Protein AF-A0A9J6D715-F1 (afdb_monomer_lite)

Organism: Rhipicephalus microplus (NCBI:txid6941)

Sequence (103 aa):
MKAGYRKHLVERLLQNLCVGRELKIDLLGAISTLSRSWADVKKETIQNCFHVPVDDTPNSDSTEDTAGVSAEVWNELAEFPGAIDGSTFDEFASADDDVPIMG

Structure (mmCIF, N/CA/C/O backbone):
data_AF-A0A9J6D715-F1
#
_entry.id   AF-A0A9J6D715-F1
#
loop_
_atom_site.group_PDB
_atom_site.id
_atom_site.type_symbol
_atom_site.label_atom_id
_atom_site.label_alt_id
_atom_site.label_comp_id
_atom_site.label_asym_id
_atom_site.label_entity_id
_atom_site.label_seq_id
_atom_site.pdbx_PDB_ins_code
_atom_site.Cartn_x
_atom_site.Cartn_y
_atom_site.Cartn_z
_atom_site.occupancy
_atom_site.B_iso_or_equiv
_atom_site.auth_seq_id
_atom_site.auth_comp_id
_atom_site.auth_asym_id
_atom_site.auth_atom_id
_atom_site.pdbx_PDB_model_num
ATOM 1 N N . MET A 1 1 ? 9.143 5.099 0.136 1.00 64.62 1 MET A N 1
ATOM 2 C CA . MET A 1 1 ? 7.955 4.422 0.710 1.00 64.62 1 MET A CA 1
ATOM 3 C C . MET A 1 1 ? 7.552 4.936 2.104 1.00 64.62 1 MET A C 1
ATOM 5 O O . MET A 1 1 ? 6.522 5.587 2.205 1.00 64.62 1 MET A O 1
ATOM 9 N N . LYS A 1 2 ? 8.351 4.754 3.176 1.00 77.19 2 LYS A N 1
ATOM 10 C CA . LYS A 1 2 ? 7.977 5.149 4.563 1.00 77.19 2 LYS A CA 1
ATOM 11 C C . LYS A 1 2 ? 7.605 6.632 4.739 1.00 77.19 2 LYS A C 1
ATOM 13 O O . LYS A 1 2 ? 6.648 6.945 5.441 1.00 77.19 2 LYS A O 1
ATOM 18 N N . ALA A 1 3 ? 8.347 7.539 4.102 1.00 81.94 3 ALA A N 1
ATOM 19 C CA . ALA A 1 3 ? 8.065 8.976 4.150 1.00 81.94 3 ALA A CA 1
ATOM 20 C C . ALA A 1 3 ? 6.767 9.349 3.406 1.00 81.94 3 ALA A C 1
ATOM 22 O O . ALA A 1 3 ? 5.953 10.093 3.946 1.00 81.94 3 ALA A O 1
ATOM 23 N N . GLY A 1 4 ? 6.535 8.774 2.219 1.00 82.88 4 GLY A N 1
ATOM 24 C CA . GLY A 1 4 ? 5.309 8.985 1.437 1.00 82.88 4 GLY A CA 1
ATOM 25 C C . GLY A 1 4 ? 4.064 8.460 2.152 1.00 82.88 4 GLY A C 1
ATOM 26 O O . GLY A 1 4 ? 3.063 9.161 2.249 1.00 82.88 4 GLY A O 1
ATOM 27 N N . TYR A 1 5 ? 4.154 7.277 2.767 1.00 88.06 5 TYR A N 1
ATOM 28 C CA . TYR A 1 5 ? 3.053 6.726 3.559 1.00 88.06 5 TYR A CA 1
ATOM 29 C C . TYR A 1 5 ? 2.672 7.652 4.721 1.00 88.06 5 TYR A C 1
ATOM 31 O O . TYR A 1 5 ? 1.499 7.961 4.913 1.00 88.06 5 TYR A O 1
ATOM 39 N N . ARG A 1 6 ? 3.665 8.154 5.470 1.00 88.75 6 ARG A N 1
ATOM 40 C CA . ARG A 1 6 ? 3.434 9.102 6.572 1.00 88.75 6 ARG A CA 1
ATOM 41 C C . ARG A 1 6 ? 2.786 10.397 6.089 1.00 88.75 6 ARG A C 1
ATOM 43 O O . ARG A 1 6 ? 1.869 10.877 6.747 1.00 88.75 6 ARG A O 1
ATOM 50 N N . LYS A 1 7 ? 3.227 10.931 4.947 1.00 90.19 7 LYS A N 1
ATOM 51 C CA . LYS A 1 7 ? 2.637 12.127 4.332 1.00 90.19 7 LYS A CA 1
ATOM 52 C C . LYS A 1 7 ? 1.147 11.916 4.039 1.00 90.19 7 LYS A C 1
ATOM 54 O O . LYS A 1 7 ? 0.320 12.660 4.556 1.00 90.19 7 LYS A O 1
ATOM 59 N N . HIS A 1 8 ? 0.799 10.866 3.299 1.00 88.62 8 HIS A N 1
ATOM 60 C CA . HIS A 1 8 ? -0.596 10.601 2.933 1.00 88.62 8 HIS A CA 1
ATOM 61 C C . HIS A 1 8 ? -1.478 10.211 4.119 1.00 88.62 8 HIS A C 1
ATOM 63 O O . HIS A 1 8 ? -2.666 10.531 4.141 1.00 88.62 8 HIS A O 1
ATOM 69 N N . LEU A 1 9 ? -0.909 9.550 5.127 1.00 89.94 9 LEU A N 1
ATOM 70 C CA . LEU A 1 9 ? -1.617 9.261 6.368 1.00 89.94 9 LEU A CA 1
ATOM 71 C C . LEU A 1 9 ? -2.005 10.558 7.089 1.00 89.94 9 LEU A C 1
ATOM 73 O O . LEU A 1 9 ? -3.152 10.705 7.500 1.00 89.94 9 LEU A O 1
ATOM 77 N N . VAL A 1 10 ? -1.078 11.514 7.204 1.00 90.31 10 VAL A N 1
ATOM 78 C CA . VAL A 1 10 ? -1.352 12.823 7.818 1.00 90.31 10 VAL A CA 1
ATOM 79 C C . VAL A 1 10 ? -2.383 13.609 7.004 1.00 90.31 10 VAL A C 1
ATOM 81 O O . VAL A 1 10 ? -3.321 14.144 7.589 1.00 90.31 10 VAL A O 1
ATOM 84 N N . GLU A 1 11 ? -2.279 13.624 5.672 1.00 89.50 11 GLU A N 1
ATOM 85 C CA . GLU A 1 11 ? -3.281 14.249 4.790 1.00 89.50 11 GLU A CA 1
ATOM 86 C C . GLU A 1 11 ? -4.684 13.666 5.021 1.00 89.50 11 GLU A C 1
ATOM 88 O O . GLU A 1 11 ? -5.660 14.408 5.143 1.00 89.50 11 GLU A O 1
ATOM 93 N N . ARG A 1 12 ? -4.790 12.339 5.148 1.00 86.44 12 ARG A N 1
ATOM 94 C CA . ARG A 1 12 ? -6.062 11.654 5.407 1.00 86.44 12 ARG A CA 1
ATOM 95 C C . ARG A 1 12 ? -6.614 11.950 6.802 1.00 86.44 12 ARG A C 1
ATOM 97 O O . ARG A 1 12 ? -7.816 12.153 6.949 1.00 86.44 12 ARG A O 1
ATOM 104 N N . LEU A 1 13 ? -5.758 12.012 7.821 1.00 87.56 13 LEU A N 1
ATOM 105 C CA . LEU A 1 13 ? -6.170 12.386 9.178 1.00 87.56 13 LEU A CA 1
ATOM 106 C C . LEU A 1 13 ? -6.652 13.843 9.244 1.00 87.56 13 LEU A C 1
ATOM 108 O O . LEU A 1 13 ? -7.657 14.117 9.897 1.00 87.56 13 LEU A O 1
ATOM 112 N N . LEU A 1 14 ? -5.999 14.759 8.522 1.00 88.75 14 LEU A N 1
ATOM 113 C CA . LEU A 1 14 ? -6.447 16.150 8.394 1.00 88.75 14 LEU A CA 1
ATOM 114 C C . LEU A 1 14 ? -7.816 16.243 7.710 1.00 88.75 14 LEU A C 1
ATOM 116 O O . LEU A 1 14 ? -8.692 16.958 8.191 1.00 88.75 14 LEU A O 1
ATOM 120 N N . GLN A 1 15 ? -8.037 15.479 6.637 1.00 87.62 15 GLN A N 1
ATOM 121 C CA . GLN A 1 15 ? -9.346 15.405 5.981 1.00 87.62 15 GLN A CA 1
ATOM 122 C C . GLN A 1 15 ? -10.433 14.887 6.929 1.00 87.62 15 GLN A C 1
ATOM 124 O O . GLN A 1 15 ? -11.522 15.458 6.983 1.00 87.62 15 GLN A O 1
ATOM 129 N N . ASN A 1 16 ? -10.137 13.846 7.712 1.00 86.06 16 ASN A N 1
ATOM 130 C CA . ASN A 1 16 ? -11.078 13.334 8.706 1.00 86.06 16 ASN A CA 1
ATOM 131 C C . ASN A 1 16 ? -11.416 14.395 9.761 1.00 86.06 16 ASN A C 1
ATOM 133 O O . ASN A 1 16 ? -12.588 14.546 10.099 1.00 86.06 16 ASN A O 1
ATOM 137 N N . LEU A 1 17 ? -10.428 15.172 10.216 1.00 87.00 17 LEU A N 1
ATOM 138 C CA . LEU A 1 17 ? -10.636 16.257 11.176 1.00 87.00 17 LEU A CA 1
ATOM 139 C C . LEU A 1 17 ? -11.550 17.359 10.615 1.00 87.00 17 LEU A C 1
ATOM 141 O O . LEU A 1 17 ? -12.476 17.787 11.298 1.00 87.00 17 LEU A O 1
ATOM 145 N N . CYS A 1 18 ? -11.342 17.778 9.362 1.00 87.50 18 CYS A N 1
ATOM 146 C CA . CYS A 1 18 ? -12.174 18.798 8.711 1.00 87.50 18 CYS A CA 1
ATOM 147 C C . CYS A 1 18 ? -13.635 18.360 8.522 1.00 87.50 18 CYS A C 1
ATOM 149 O O . CYS A 1 18 ? -14.532 19.199 8.544 1.00 87.50 18 CYS A O 1
ATOM 151 N N . VAL A 1 19 ? -13.879 17.061 8.332 1.00 88.81 19 VAL A N 1
ATOM 152 C CA . VAL A 1 19 ? -15.223 16.492 8.113 1.00 88.81 19 VAL A CA 1
ATOM 153 C C . VAL A 1 19 ? -15.863 16.014 9.431 1.00 88.81 19 VAL A C 1
ATOM 155 O O . VAL A 1 19 ? -17.005 15.563 9.435 1.00 88.81 19 VAL A O 1
ATOM 158 N N . GLY A 1 20 ? -15.153 16.108 10.562 1.00 85.12 20 GLY A N 1
ATOM 159 C CA . GLY A 1 20 ? -15.631 15.625 11.864 1.00 85.12 20 GLY A CA 1
ATOM 160 C C . GLY A 1 20 ? -15.737 14.098 11.953 1.00 85.12 20 GLY A C 1
ATOM 161 O O . GLY A 1 20 ? -16.552 13.574 12.709 1.00 85.12 20 GLY A O 1
ATOM 162 N N . ARG A 1 21 ? -14.948 13.371 11.154 1.00 85.81 21 ARG A N 1
ATOM 163 C CA . ARG A 1 21 ? -14.873 11.905 11.178 1.00 85.81 21 ARG A CA 1
ATOM 164 C C . ARG A 1 21 ? -13.865 11.419 12.213 1.00 85.81 21 ARG A C 1
ATOM 166 O O . ARG A 1 21 ? -12.971 12.144 12.641 1.00 85.81 21 ARG A O 1
ATOM 173 N N . GLU A 1 22 ? -13.986 10.147 12.572 1.00 85.44 22 GLU A N 1
ATOM 174 C CA . GLU A 1 22 ? -13.063 9.495 13.493 1.00 85.44 22 GLU A CA 1
ATOM 175 C C . GLU A 1 22 ? -11.628 9.460 12.930 1.00 85.44 22 GLU A C 1
ATOM 177 O O . GLU A 1 22 ? -11.394 9.192 11.747 1.00 85.44 22 GLU A O 1
ATOM 182 N N . LEU A 1 23 ? -10.641 9.713 13.791 1.00 87.50 23 LEU A N 1
ATOM 183 C CA . LEU A 1 23 ? -9.214 9.694 13.452 1.00 87.50 23 LEU A CA 1
ATOM 184 C C . LEU A 1 23 ? -8.655 8.264 13.450 1.00 87.50 23 LEU A C 1
ATOM 186 O O . LEU A 1 23 ? -7.643 7.967 14.082 1.00 87.50 23 LEU A O 1
ATOM 190 N N . LYS A 1 24 ? -9.338 7.362 12.746 1.00 85.38 24 LYS A N 1
ATOM 191 C CA . LYS A 1 24 ? -8.901 5.983 12.531 1.00 85.38 24 LYS A CA 1
ATOM 192 C C . LYS A 1 24 ? -8.700 5.730 11.046 1.00 85.38 24 LYS A C 1
ATOM 194 O O . LYS A 1 24 ? -9.377 6.309 10.197 1.00 85.38 24 LYS A O 1
ATOM 199 N N . ILE A 1 25 ? -7.752 4.849 10.752 1.00 85.94 25 ILE A N 1
A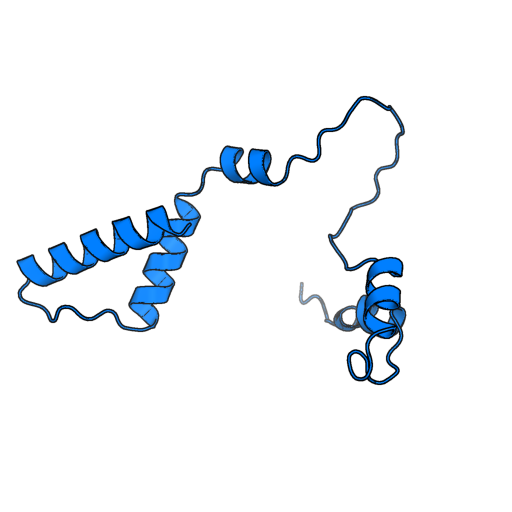TOM 200 C CA . ILE A 1 25 ? -7.571 4.280 9.425 1.00 85.94 25 ILE A CA 1
ATOM 201 C C . ILE A 1 25 ? -7.922 2.799 9.504 1.00 85.94 25 ILE A C 1
ATOM 203 O O . ILE A 1 25 ? -7.413 2.071 10.355 1.00 85.94 25 ILE A O 1
ATOM 207 N N . ASP A 1 26 ? -8.849 2.378 8.660 1.00 87.75 26 ASP A N 1
ATOM 208 C CA . ASP A 1 26 ? -9.197 0.981 8.464 1.00 87.75 26 ASP A CA 1
ATOM 209 C C . ASP A 1 26 ? -8.129 0.276 7.615 1.00 87.75 26 ASP A C 1
ATOM 211 O O . ASP A 1 26 ? -7.295 0.920 6.973 1.00 87.75 26 ASP A O 1
ATOM 215 N N . LEU A 1 27 ? -8.146 -1.059 7.596 1.00 88.31 27 LEU A N 1
ATOM 216 C CA . LEU A 1 27 ? -7.169 -1.851 6.842 1.00 88.31 27 LEU A CA 1
ATOM 217 C C . LEU A 1 27 ? -7.160 -1.472 5.352 1.00 88.31 27 LEU A C 1
ATOM 219 O O . LEU A 1 27 ? -6.096 -1.275 4.768 1.00 88.31 27 LEU A O 1
ATOM 223 N N . LEU A 1 28 ? -8.341 -1.291 4.755 1.00 90.25 28 LEU A N 1
ATOM 224 C CA . LEU A 1 28 ? -8.473 -0.853 3.366 1.00 90.25 28 LEU A CA 1
ATOM 225 C C . LEU A 1 28 ? -7.883 0.551 3.162 1.00 90.25 28 LEU A C 1
ATOM 227 O O . LEU A 1 28 ? -7.149 0.794 2.201 1.00 90.25 28 LEU A O 1
ATOM 231 N N . GLY A 1 29 ? -8.136 1.471 4.095 1.00 86.75 29 GLY A N 1
ATOM 232 C CA . GLY A 1 29 ? -7.506 2.784 4.130 1.00 86.75 29 GLY A CA 1
ATOM 233 C C . GLY A 1 29 ? -5.983 2.698 4.178 1.00 86.75 29 GLY A C 1
ATOM 234 O O . GLY A 1 29 ? -5.318 3.399 3.412 1.00 86.75 29 GLY A O 1
ATOM 235 N N . ALA A 1 30 ? -5.426 1.812 5.001 1.00 88.94 30 ALA A N 1
ATOM 236 C CA . ALA A 1 30 ? -3.985 1.614 5.115 1.00 88.94 30 ALA A CA 1
ATOM 237 C C . ALA A 1 30 ? -3.387 1.083 3.801 1.00 88.94 30 ALA A C 1
ATOM 239 O O . ALA A 1 30 ? -2.422 1.660 3.297 1.00 88.94 30 ALA A O 1
ATOM 240 N N . ILE A 1 31 ? -4.012 0.069 3.190 1.00 91.56 31 ILE A N 1
ATOM 241 C CA . ILE A 1 31 ? -3.593 -0.500 1.897 1.00 91.56 31 ILE A CA 1
ATOM 242 C C . ILE A 1 31 ? -3.648 0.561 0.791 1.00 91.56 31 ILE A C 1
ATOM 244 O O . ILE A 1 31 ? -2.680 0.739 0.052 1.00 91.56 31 ILE A O 1
ATOM 248 N N . SER A 1 32 ? -4.736 1.333 0.707 1.00 91.00 32 SER A N 1
ATOM 249 C CA . SER A 1 32 ? -4.864 2.407 -0.290 1.00 91.00 32 SER A CA 1
ATOM 250 C C . SER A 1 32 ? -3.811 3.511 -0.107 1.00 91.00 32 SER A C 1
ATOM 252 O O . SER A 1 32 ? -3.272 4.036 -1.081 1.00 91.00 32 SER A O 1
ATOM 254 N N . THR A 1 33 ? -3.469 3.833 1.144 1.00 89.94 33 THR A N 1
ATOM 255 C CA . THR A 1 33 ? -2.441 4.827 1.486 1.00 89.94 33 THR A CA 1
ATOM 256 C C . THR A 1 33 ? -1.047 4.311 1.127 1.00 89.94 33 THR A C 1
ATOM 258 O O . THR A 1 33 ? -0.221 5.065 0.610 1.00 89.94 33 THR A O 1
ATOM 261 N N . LEU A 1 34 ? -0.797 3.016 1.335 1.00 90.69 34 LEU A N 1
ATOM 262 C CA . LEU A 1 34 ? 0.440 2.353 0.934 1.00 90.69 34 LEU A CA 1
ATOM 263 C C . LEU A 1 34 ? 0.596 2.341 -0.590 1.00 90.69 34 LEU A C 1
ATOM 265 O O . LEU A 1 34 ? 1.634 2.771 -1.088 1.00 90.69 34 LEU A O 1
ATOM 269 N N . SER A 1 35 ? -0.450 1.944 -1.317 1.00 90.38 35 SER A N 1
ATOM 270 C CA . SER A 1 35 ? -0.477 1.944 -2.784 1.00 90.38 35 SER A CA 1
ATOM 271 C C . SER A 1 35 ? -0.187 3.335 -3.360 1.00 90.38 35 SER A C 1
ATOM 273 O O . SER A 1 35 ? 0.696 3.478 -4.204 1.00 90.38 35 SER A O 1
ATOM 275 N N . ARG A 1 36 ? -0.824 4.388 -2.826 1.00 89.06 36 ARG A N 1
ATOM 276 C CA . ARG A 1 36 ? -0.523 5.781 -3.208 1.00 89.06 36 ARG A CA 1
ATOM 277 C C . ARG A 1 36 ? 0.929 6.162 -2.940 1.00 89.06 36 ARG A C 1
ATOM 279 O O . ARG A 1 36 ? 1.597 6.691 -3.818 1.00 89.06 36 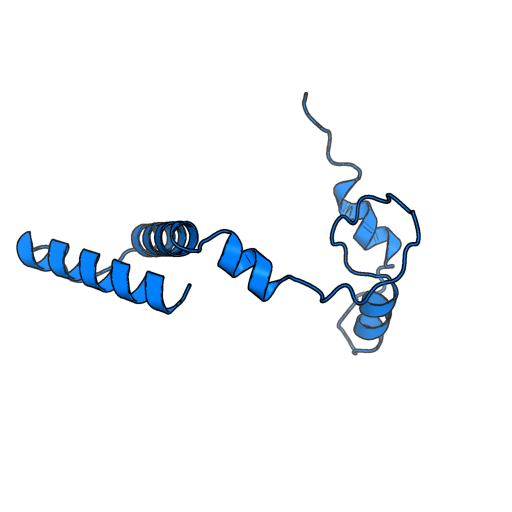ARG A O 1
ATOM 286 N N . SER A 1 37 ? 1.444 5.826 -1.759 1.00 88.62 37 SER A N 1
ATOM 287 C CA . SER A 1 37 ? 2.835 6.132 -1.411 1.00 88.62 37 SER A CA 1
ATOM 288 C C . SER A 1 37 ? 3.871 5.400 -2.270 1.00 88.62 37 SER A C 1
ATOM 290 O O . SER A 1 37 ? 5.026 5.825 -2.319 1.00 88.62 37 SER A O 1
ATOM 292 N N . TRP A 1 38 ? 3.478 4.284 -2.890 1.00 87.31 38 TRP A N 1
ATOM 293 C CA . TRP A 1 38 ? 4.298 3.543 -3.841 1.00 87.31 38 TRP A CA 1
ATOM 294 C C . TRP A 1 38 ? 4.243 4.164 -5.237 1.00 87.31 38 TRP A C 1
ATOM 296 O O . TRP A 1 38 ? 5.284 4.304 -5.866 1.00 87.31 38 TRP A O 1
ATOM 306 N N . ALA A 1 39 ? 3.068 4.616 -5.682 1.00 87.88 39 ALA A N 1
ATOM 307 C CA . ALA A 1 39 ? 2.914 5.325 -6.955 1.00 87.88 39 ALA A CA 1
ATOM 308 C C . ALA A 1 39 ? 3.727 6.635 -7.018 1.00 87.88 39 ALA A C 1
ATOM 310 O O . ALA A 1 39 ? 4.186 7.028 -8.086 1.00 87.88 39 ALA A O 1
ATOM 311 N N . ASP A 1 40 ? 3.955 7.274 -5.868 1.00 86.50 40 ASP A N 1
ATOM 312 C CA . ASP A 1 40 ? 4.807 8.464 -5.738 1.00 86.50 40 ASP A CA 1
ATOM 313 C C . ASP A 1 40 ? 6.315 8.168 -5.887 1.00 86.50 40 ASP A C 1
ATOM 315 O O . ASP A 1 40 ? 7.129 9.093 -5.996 1.00 86.50 40 ASP A O 1
ATOM 319 N N . VAL A 1 41 ? 6.726 6.895 -5.857 1.00 87.12 41 VAL A N 1
ATOM 320 C CA . VAL A 1 41 ? 8.126 6.514 -6.063 1.00 87.12 41 VAL A CA 1
ATOM 321 C C . VAL A 1 41 ? 8.452 6.652 -7.544 1.00 87.12 41 VAL A C 1
ATOM 323 O O . VAL A 1 41 ? 7.905 5.952 -8.392 1.00 87.12 41 VAL A O 1
ATOM 326 N N . LYS A 1 42 ? 9.374 7.562 -7.863 1.00 86.31 42 LYS A N 1
ATOM 327 C CA . LYS A 1 42 ? 9.767 7.799 -9.250 1.00 86.31 42 LYS A CA 1
ATOM 328 C C . LYS A 1 42 ? 10.558 6.622 -9.813 1.00 86.31 42 LYS A C 1
ATOM 330 O O . LYS A 1 42 ? 11.341 5.994 -9.095 1.00 86.31 42 LYS A O 1
ATOM 335 N N . LYS A 1 43 ? 10.426 6.387 -11.120 1.00 80.44 43 LYS A N 1
ATOM 336 C CA . LYS A 1 43 ? 11.146 5.321 -11.828 1.00 80.44 43 LYS A CA 1
ATOM 337 C C . LYS A 1 43 ? 12.659 5.442 -11.649 1.00 80.44 43 LYS A C 1
ATOM 339 O O . LYS A 1 43 ? 13.315 4.432 -11.431 1.00 80.44 43 LYS A O 1
ATOM 344 N N . GLU A 1 44 ? 13.196 6.660 -11.632 1.00 82.69 44 GLU A N 1
ATOM 345 C CA . GLU A 1 44 ? 14.628 6.906 -11.429 1.00 82.69 44 GLU A CA 1
ATOM 346 C C . GLU A 1 44 ? 15.069 6.540 -10.008 1.00 82.69 44 GLU A C 1
ATOM 348 O O . GLU A 1 44 ? 16.206 6.147 -9.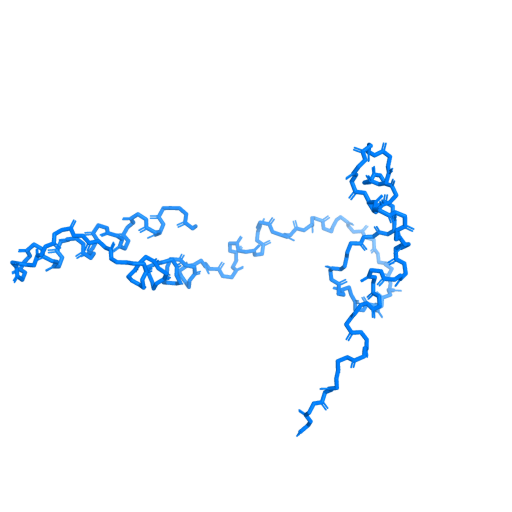797 1.00 82.69 44 GLU A O 1
ATOM 353 N N . THR A 1 45 ? 14.177 6.635 -9.015 1.00 80.94 45 THR A N 1
ATOM 354 C CA . THR A 1 45 ? 14.480 6.196 -7.642 1.00 80.94 45 THR A CA 1
ATOM 355 C C . THR A 1 45 ? 14.582 4.679 -7.574 1.00 80.94 45 THR A C 1
ATOM 357 O O . THR A 1 45 ? 15.495 4.162 -6.945 1.00 80.94 45 THR A O 1
ATOM 360 N N . ILE A 1 46 ? 13.674 3.973 -8.254 1.00 79.31 46 ILE A N 1
ATOM 361 C CA . ILE A 1 46 ? 13.727 2.511 -8.369 1.00 79.31 46 ILE A CA 1
ATOM 362 C C . ILE A 1 46 ? 15.008 2.121 -9.105 1.00 79.31 46 ILE A C 1
ATOM 364 O O . ILE A 1 46 ? 15.797 1.346 -8.583 1.00 79.31 46 ILE A O 1
ATOM 368 N N . GLN A 1 47 ? 15.269 2.733 -10.260 1.00 79.25 47 GLN A N 1
ATOM 369 C CA . GLN A 1 47 ? 16.488 2.486 -11.022 1.00 79.25 47 GLN A CA 1
ATOM 370 C C . GLN A 1 47 ? 17.732 2.760 -10.185 1.00 79.25 47 GLN A C 1
ATOM 372 O O . GLN A 1 47 ? 18.541 1.868 -10.076 1.00 79.25 47 GLN A O 1
ATOM 377 N N . ASN A 1 48 ? 17.868 3.895 -9.504 1.00 77.38 48 ASN A N 1
ATOM 378 C CA . ASN A 1 48 ? 19.053 4.180 -8.686 1.00 77.38 48 ASN A CA 1
ATOM 379 C C . ASN A 1 48 ? 19.236 3.222 -7.497 1.00 77.38 48 ASN A C 1
ATOM 381 O O . ASN A 1 48 ? 20.361 3.029 -7.048 1.00 77.38 48 ASN A O 1
ATOM 385 N N . CYS A 1 49 ? 18.158 2.641 -6.965 1.00 77.94 49 CYS A N 1
ATOM 386 C CA . CYS A 1 49 ? 18.245 1.636 -5.904 1.00 77.94 49 CYS A CA 1
ATOM 387 C C . CYS A 1 49 ? 18.607 0.239 -6.426 1.00 77.94 49 CYS A C 1
ATOM 389 O O . CYS A 1 49 ? 19.159 -0.550 -5.666 1.00 77.94 49 CYS A O 1
ATOM 391 N N . PHE A 1 50 ? 18.287 -0.059 -7.688 1.00 76.00 50 PHE A N 1
ATOM 392 C CA . PHE A 1 50 ? 18.488 -1.371 -8.313 1.00 76.00 50 PHE A CA 1
ATOM 393 C C . PHE A 1 50 ? 19.467 -1.338 -9.499 1.00 76.00 50 PHE A C 1
ATOM 395 O O . PHE A 1 50 ? 19.608 -2.330 -10.208 1.00 76.00 50 PHE A O 1
ATOM 402 N N . HIS A 1 51 ? 20.153 -0.217 -9.731 1.00 69.56 51 HIS A N 1
ATOM 403 C CA . HIS A 1 51 ? 21.212 -0.113 -10.724 1.00 69.56 51 HIS A CA 1
ATOM 404 C C . HIS A 1 51 ? 22.416 -0.843 -10.145 1.00 69.56 51 HIS A C 1
ATOM 406 O O . HIS A 1 51 ? 23.117 -0.322 -9.277 1.00 69.56 51 HIS A O 1
ATOM 412 N N . VAL A 1 52 ? 22.638 -2.067 -10.610 1.00 59.50 52 VAL A N 1
ATOM 413 C CA . VAL A 1 52 ? 23.948 -2.699 -10.492 1.00 59.50 52 VAL A CA 1
ATOM 414 C C . VAL A 1 52 ? 24.892 -1.843 -11.341 1.00 59.50 52 VAL A C 1
ATOM 416 O O . VAL A 1 52 ? 24.582 -1.619 -12.512 1.00 59.50 52 VAL A O 1
ATOM 419 N N . PRO A 1 53 ? 25.982 -1.283 -10.790 1.00 49.97 53 PRO A N 1
ATOM 420 C CA . PRO A 1 53 ? 26.950 -0.575 -11.610 1.00 49.97 53 PRO A CA 1
ATOM 421 C C . PRO A 1 53 ? 27.533 -1.581 -12.605 1.00 49.97 53 PRO A C 1
ATOM 423 O O . PRO A 1 53 ? 28.238 -2.511 -12.220 1.00 49.97 53 PRO A O 1
ATOM 426 N N . VAL A 1 54 ? 27.183 -1.421 -13.880 1.00 49.84 54 VAL A N 1
ATOM 427 C CA . VAL A 1 54 ? 27.855 -2.113 -14.975 1.00 49.84 54 VAL A CA 1
ATOM 428 C C . VAL A 1 54 ? 29.169 -1.374 -15.177 1.00 49.84 54 VAL A C 1
ATOM 430 O O . VAL A 1 54 ? 29.224 -0.398 -15.920 1.00 49.84 54 VAL A O 1
ATOM 433 N N . ASP A 1 55 ? 30.210 -1.788 -14.458 1.00 46.75 55 ASP A N 1
ATOM 434 C CA . ASP A 1 55 ? 31.562 -1.499 -14.922 1.00 46.75 55 ASP A CA 1
ATOM 435 C C . ASP A 1 55 ? 31.798 -2.328 -16.192 1.00 46.75 55 ASP A C 1
ATOM 437 O O . ASP A 1 55 ? 31.530 -3.530 -16.247 1.00 46.75 55 ASP A O 1
ATOM 441 N N . ASP A 1 56 ? 32.230 -1.627 -17.236 1.00 49.53 56 ASP A N 1
ATOM 442 C CA . ASP A 1 56 ? 32.355 -2.066 -18.620 1.00 49.53 56 ASP A C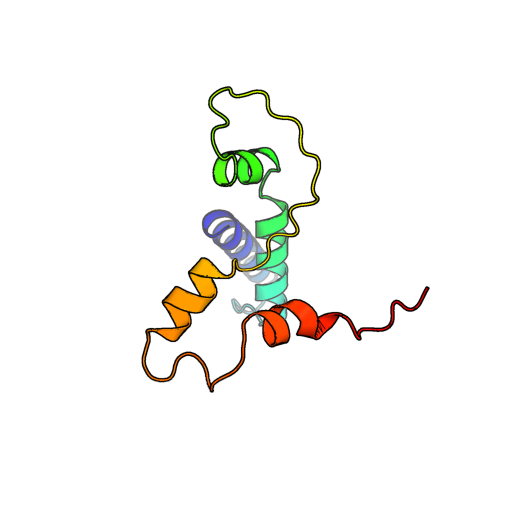A 1
ATOM 443 C C . ASP A 1 56 ? 32.912 -3.489 -18.796 1.00 49.53 56 ASP A C 1
ATOM 445 O O . ASP A 1 56 ? 34.095 -3.761 -18.586 1.00 49.53 56 ASP A O 1
ATOM 449 N N . THR A 1 57 ? 32.097 -4.406 -19.318 1.00 42.94 57 THR A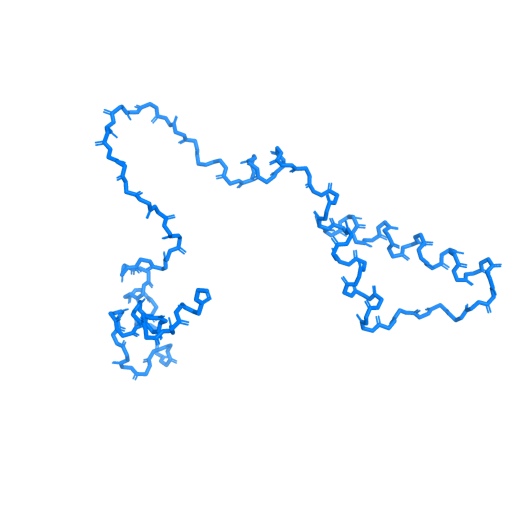 N 1
ATOM 450 C CA . THR A 1 57 ? 32.602 -5.530 -20.120 1.00 42.94 57 THR A CA 1
ATOM 451 C C . THR A 1 57 ? 31.572 -5.869 -21.198 1.00 42.94 57 THR A C 1
ATOM 453 O O . THR A 1 57 ? 30.425 -6.159 -20.859 1.00 42.94 57 THR A O 1
ATOM 456 N N . PRO A 1 58 ? 31.912 -5.839 -22.502 1.00 52.03 58 PRO A N 1
ATOM 457 C CA . PRO A 1 58 ? 30.971 -6.245 -23.525 1.00 52.03 58 PRO A CA 1
ATOM 458 C C . PRO A 1 58 ? 31.023 -7.768 -23.604 1.00 52.03 58 PRO A C 1
ATOM 460 O O . PRO A 1 58 ? 31.924 -8.327 -24.227 1.00 52.03 58 PRO A O 1
ATOM 463 N N . ASN A 1 59 ? 30.063 -8.452 -22.990 1.00 38.91 59 ASN A N 1
ATOM 464 C CA . ASN A 1 59 ? 29.732 -9.790 -23.445 1.00 38.91 59 ASN A CA 1
ATOM 465 C C . ASN A 1 59 ? 28.233 -9.889 -23.683 1.00 38.91 59 ASN A C 1
ATOM 467 O O . ASN A 1 59 ? 27.414 -9.749 -22.782 1.00 38.91 59 ASN A O 1
ATOM 471 N N . SER A 1 60 ? 27.923 -10.075 -24.959 1.00 55.28 60 SER A N 1
ATOM 472 C CA . SER A 1 60 ? 26.624 -10.468 -25.460 1.00 55.28 60 SER A CA 1
ATOM 473 C C . SER A 1 60 ? 26.244 -11.800 -24.829 1.00 55.28 60 SER A C 1
ATOM 475 O O . SER A 1 60 ? 26.787 -12.824 -25.230 1.00 55.28 60 SER A O 1
ATOM 477 N N . ASP A 1 61 ? 25.277 -11.797 -23.921 1.00 37.38 61 ASP A N 1
ATOM 478 C CA . ASP A 1 61 ? 24.256 -12.832 -23.968 1.00 37.38 61 ASP A CA 1
ATOM 479 C C . ASP A 1 61 ? 22.915 -12.267 -23.512 1.00 37.38 61 ASP A C 1
ATOM 481 O O . ASP A 1 61 ? 22.795 -11.617 -22.475 1.00 37.38 61 ASP A O 1
ATOM 485 N N . SER A 1 62 ? 21.922 -12.433 -24.376 1.00 52.03 62 SER A N 1
ATOM 486 C CA . SER A 1 62 ? 20.537 -12.105 -24.081 1.00 52.03 62 SER A CA 1
ATOM 487 C C . SER A 1 62 ? 19.913 -13.367 -23.519 1.00 52.03 62 SER A C 1
ATOM 489 O O . SER A 1 62 ? 19.435 -14.204 -24.279 1.00 52.03 62 SER A O 1
ATOM 491 N N . THR A 1 63 ? 19.906 -13.498 -22.201 1.00 43.16 63 THR A N 1
ATOM 492 C CA . THR A 1 63 ? 19.011 -14.427 -21.515 1.00 43.16 63 THR A CA 1
ATOM 493 C C . THR A 1 63 ? 18.163 -13.618 -20.555 1.00 43.16 63 THR A C 1
ATOM 495 O O . THR A 1 63 ? 18.673 -12.826 -19.769 1.00 43.16 63 THR A O 1
ATOM 498 N N . GLU A 1 64 ? 16.851 -13.748 -20.707 1.00 47.56 64 GLU A N 1
ATOM 499 C CA . GLU A 1 64 ? 15.851 -13.160 -19.830 1.00 47.56 64 GLU A CA 1
ATOM 500 C C . GLU A 1 64 ? 16.125 -13.592 -18.385 1.00 47.56 64 GLU A C 1
ATOM 502 O O . GLU A 1 64 ? 15.776 -14.696 -17.980 1.00 47.56 64 GLU A O 1
ATOM 507 N N . ASP A 1 65 ? 16.747 -12.712 -17.602 1.00 42.12 65 ASP A N 1
ATOM 508 C CA . ASP A 1 65 ? 16.833 -12.855 -16.152 1.00 42.12 65 ASP A CA 1
ATOM 509 C C . ASP A 1 65 ? 15.445 -12.584 -15.556 1.00 42.12 65 ASP A C 1
ATOM 511 O O . ASP A 1 65 ? 15.140 -11.508 -15.028 1.00 42.12 65 ASP A O 1
ATOM 515 N N . THR A 1 66 ? 14.561 -13.577 -15.629 1.00 47.22 66 THR A N 1
ATOM 516 C CA . THR A 1 66 ? 13.562 -13.742 -14.578 1.00 47.22 66 THR A CA 1
ATOM 517 C C . THR A 1 66 ? 14.335 -13.878 -13.273 1.00 47.22 66 THR A C 1
ATOM 519 O O . THR A 1 66 ? 15.098 -14.824 -13.108 1.00 47.22 66 THR A O 1
ATOM 522 N N . ALA A 1 67 ? 14.175 -12.905 -12.375 1.00 52.19 67 ALA A N 1
ATOM 523 C CA . ALA A 1 67 ? 14.811 -12.843 -11.062 1.00 52.19 67 ALA A CA 1
ATOM 524 C C . ALA A 1 67 ? 14.345 -13.995 -10.145 1.00 52.19 67 ALA A C 1
ATOM 526 O O . ALA A 1 67 ? 13.610 -13.781 -9.181 1.00 52.19 67 ALA A O 1
ATOM 527 N N . GLY A 1 68 ? 14.729 -15.223 -10.481 1.00 57.56 68 GLY A N 1
ATOM 528 C CA . GLY A 1 68 ? 14.570 -16.417 -9.666 1.00 57.56 68 GLY A CA 1
ATOM 529 C C . GLY A 1 68 ? 15.690 -16.527 -8.633 1.00 57.56 68 GLY A C 1
ATOM 530 O O . GLY A 1 68 ? 16.767 -15.949 -8.784 1.00 57.56 68 GLY A O 1
ATOM 531 N N . VAL A 1 69 ? 15.424 -17.265 -7.555 1.00 66.38 69 VAL A N 1
ATOM 532 C CA . VAL A 1 69 ? 16.456 -17.678 -6.592 1.00 66.38 69 VAL A CA 1
ATOM 533 C C . VAL A 1 69 ? 17.476 -18.532 -7.346 1.00 66.38 69 VAL A C 1
ATOM 535 O O . VAL A 1 69 ? 17.067 -19.410 -8.093 1.00 66.38 69 VAL A O 1
ATOM 538 N N . SER A 1 70 ? 18.779 -18.286 -7.190 1.00 75.88 70 SER A N 1
ATOM 539 C CA . SER A 1 70 ? 19.799 -19.131 -7.823 1.00 75.88 70 SER A CA 1
ATOM 540 C C . SER A 1 70 ? 20.019 -20.421 -7.023 1.00 75.88 70 SER A C 1
ATOM 542 O O . SER A 1 70 ? 19.778 -20.467 -5.812 1.00 75.88 70 SER A O 1
ATOM 544 N N . ALA A 1 71 ? 20.510 -21.472 -7.683 1.00 76.44 71 ALA A N 1
ATOM 545 C CA . ALA A 1 71 ? 20.773 -22.758 -7.038 1.00 76.44 71 ALA A CA 1
ATOM 546 C C . ALA A 1 71 ? 21.786 -22.635 -5.883 1.00 76.44 71 ALA A C 1
ATOM 548 O O . ALA A 1 71 ? 21.697 -23.354 -4.891 1.00 76.44 71 ALA A O 1
ATOM 549 N N . GLU A 1 72 ? 22.730 -21.697 -5.975 1.00 77.75 72 GLU A N 1
ATOM 550 C CA . GLU A 1 72 ? 23.732 -21.433 -4.940 1.00 77.75 72 GLU A CA 1
ATOM 551 C C . GLU A 1 72 ? 23.090 -20.894 -3.656 1.00 77.75 72 GLU A C 1
ATOM 553 O O . GLU A 1 72 ? 23.400 -21.380 -2.570 1.00 77.75 72 GLU A O 1
ATOM 558 N N . VAL A 1 73 ? 22.148 -19.954 -3.781 1.00 80.75 73 VAL A N 1
ATOM 559 C CA . VAL A 1 73 ? 21.416 -19.382 -2.638 1.00 80.75 73 VAL A CA 1
ATOM 560 C C . VAL A 1 73 ? 20.480 -20.421 -2.011 1.00 80.75 73 VAL A C 1
ATOM 562 O O . VAL A 1 73 ? 20.318 -20.457 -0.791 1.00 80.75 73 VAL A O 1
ATOM 565 N N . TRP A 1 74 ? 19.894 -21.304 -2.825 1.00 82.81 74 TRP A N 1
ATOM 566 C CA . TRP A 1 74 ? 19.098 -22.431 -2.330 1.00 82.81 74 TRP A CA 1
ATOM 567 C C . TRP A 1 74 ? 19.941 -23.422 -1.524 1.00 82.81 74 TRP A C 1
ATOM 569 O O . TRP A 1 74 ? 19.528 -23.871 -0.456 1.00 82.81 74 TRP A O 1
ATOM 579 N N . ASN A 1 75 ? 21.140 -23.740 -2.012 1.00 81.38 75 ASN A N 1
ATOM 580 C CA . ASN A 1 75 ? 22.056 -24.639 -1.317 1.00 81.38 75 ASN A CA 1
ATOM 581 C C . ASN A 1 75 ? 22.557 -24.029 -0.004 1.00 81.38 75 ASN A C 1
ATOM 583 O O . ASN A 1 75 ? 22.604 -24.738 0.995 1.00 81.38 75 ASN A O 1
ATOM 587 N N . GLU A 1 76 ? 22.838 -22.724 0.032 1.00 84.06 76 GLU A N 1
ATOM 588 C CA . GLU A 1 76 ? 23.169 -22.018 1.277 1.00 84.06 76 GLU A CA 1
ATOM 589 C C . GLU A 1 76 ? 22.006 -22.078 2.283 1.00 84.06 76 GLU A C 1
ATOM 591 O O . GLU A 1 76 ? 22.217 -22.323 3.470 1.00 84.06 76 GLU A O 1
ATOM 596 N N . LEU A 1 77 ? 20.758 -21.940 1.821 1.00 79.44 77 LEU A N 1
ATOM 597 C CA . LEU A 1 77 ? 19.577 -22.105 2.672 1.00 79.44 77 LEU A CA 1
ATOM 598 C C . LEU A 1 77 ? 19.441 -23.545 3.202 1.00 79.44 77 LEU A C 1
ATOM 600 O O . LEU A 1 77 ? 19.075 -23.734 4.363 1.00 79.44 77 LEU A O 1
ATOM 604 N N . ALA A 1 78 ? 19.771 -24.552 2.389 1.00 81.00 78 ALA A N 1
ATOM 605 C CA . ALA A 1 78 ? 19.718 -25.965 2.768 1.00 81.00 78 ALA A CA 1
ATOM 606 C C . ALA A 1 78 ? 20.708 -26.335 3.890 1.00 81.00 78 ALA A C 1
ATOM 608 O O . ALA A 1 78 ? 20.503 -27.331 4.588 1.00 81.00 78 ALA A O 1
ATOM 609 N N . GLU A 1 79 ? 21.762 -25.539 4.095 1.00 82.94 79 GLU A N 1
ATOM 610 C CA . GLU A 1 79 ? 22.717 -25.735 5.193 1.00 82.94 79 GLU A CA 1
ATOM 611 C C . GLU A 1 79 ? 22.116 -25.400 6.572 1.00 82.94 79 GLU A C 1
ATOM 613 O O . GLU A 1 79 ? 22.639 -25.842 7.601 1.00 82.94 79 GLU A O 1
ATOM 618 N N . PHE A 1 80 ? 20.997 -24.665 6.626 1.00 83.62 80 PHE A N 1
ATOM 619 C CA . PHE A 1 80 ? 20.333 -24.312 7.880 1.00 83.62 80 PHE A CA 1
ATOM 620 C C . PHE A 1 80 ? 19.373 -25.421 8.352 1.00 83.62 80 PHE A C 1
ATOM 622 O O . PHE A 1 80 ? 18.432 -25.784 7.639 1.00 83.62 80 PHE A O 1
ATOM 629 N N . PRO A 1 81 ? 19.532 -25.941 9.588 1.00 77.38 81 PRO A N 1
ATOM 630 C CA . PRO A 1 81 ? 18.678 -27.008 10.102 1.00 77.38 81 PRO A CA 1
ATOM 631 C C . PRO A 1 81 ? 17.198 -26.601 10.144 1.00 77.38 81 PRO A C 1
ATOM 633 O O . PRO A 1 81 ? 16.820 -25.688 10.879 1.00 77.38 81 PRO A O 1
ATOM 636 N N . GLY A 1 82 ? 16.361 -27.316 9.387 1.00 77.38 82 GLY A N 1
ATOM 637 C CA . GLY A 1 82 ? 14.912 -27.091 9.316 1.00 77.38 82 GLY A CA 1
ATOM 638 C C . GLY A 1 82 ? 14.468 -26.008 8.328 1.00 77.38 82 GLY A C 1
ATOM 639 O O . GLY A 1 82 ? 13.309 -25.607 8.372 1.00 77.38 82 GLY A O 1
ATOM 640 N N . ALA A 1 83 ? 15.363 -25.514 7.466 1.00 78.44 83 ALA A N 1
ATOM 641 C CA . ALA A 1 83 ? 15.017 -24.517 6.455 1.00 78.44 83 ALA A CA 1
ATOM 642 C C . ALA A 1 83 ? 14.361 -25.115 5.198 1.00 78.44 83 ALA A C 1
ATOM 644 O O . ALA A 1 83 ? 13.545 -24.445 4.570 1.00 78.44 83 ALA A O 1
ATOM 645 N N . ILE A 1 84 ? 14.701 -26.359 4.836 1.00 77.25 84 ILE A N 1
ATOM 646 C CA . ILE A 1 84 ? 14.174 -27.048 3.651 1.00 77.25 84 ILE A CA 1
ATOM 647 C C . ILE A 1 84 ? 13.884 -28.509 4.009 1.00 77.25 84 ILE A C 1
ATOM 649 O O . ILE A 1 84 ? 14.762 -29.226 4.492 1.00 77.25 84 ILE A O 1
ATOM 653 N N . ASP A 1 85 ? 12.663 -28.964 3.732 1.00 74.25 85 ASP A N 1
ATOM 654 C CA . ASP A 1 85 ? 12.180 -30.318 4.040 1.00 74.25 85 ASP A CA 1
ATOM 655 C C . ASP A 1 85 ? 12.563 -31.332 2.942 1.00 74.25 85 ASP A C 1
ATOM 657 O O . ASP A 1 85 ? 11.743 -32.108 2.458 1.00 74.25 85 ASP A O 1
ATOM 661 N N . GLY A 1 86 ? 13.828 -31.315 2.512 1.00 72.69 86 GLY A N 1
ATOM 662 C CA . GLY A 1 86 ? 14.356 -32.242 1.503 1.00 72.69 86 GLY A CA 1
ATOM 663 C C . GLY A 1 86 ? 13.935 -31.965 0.053 1.00 72.69 86 GLY A C 1
ATOM 664 O O . GLY A 1 86 ? 14.300 -32.747 -0.822 1.00 72.69 86 GLY A O 1
ATOM 665 N N . SER A 1 87 ? 13.213 -30.873 -0.210 1.00 77.31 87 SER A N 1
ATOM 666 C CA . SER A 1 87 ? 12.884 -30.425 -1.568 1.00 77.31 87 SER A CA 1
ATOM 667 C C . SER A 1 87 ? 14.124 -29.971 -2.331 1.00 77.31 87 SER A C 1
ATOM 669 O O . SER A 1 87 ? 15.009 -29.300 -1.783 1.00 77.31 87 SER A O 1
ATOM 671 N N . THR A 1 88 ? 14.183 -30.319 -3.613 1.00 82.50 88 THR A N 1
ATOM 672 C CA . THR A 1 88 ? 15.285 -29.889 -4.481 1.00 82.50 88 THR A CA 1
ATOM 673 C C . THR A 1 88 ? 15.010 -28.512 -5.077 1.00 82.50 88 THR A C 1
ATOM 675 O O . THR A 1 88 ? 13.865 -28.077 -5.183 1.00 82.50 88 THR A O 1
ATOM 678 N N . PHE A 1 89 ? 16.072 -27.819 -5.487 1.00 80.19 89 PHE A N 1
ATOM 679 C CA . PHE A 1 89 ? 15.939 -26.528 -6.161 1.00 80.19 89 PHE A CA 1
ATOM 680 C C . PHE A 1 89 ? 15.083 -26.622 -7.437 1.00 80.19 89 PHE A C 1
ATOM 682 O O . PHE A 1 89 ? 14.312 -25.715 -7.721 1.00 80.19 89 PHE A O 1
ATOM 689 N N . ASP A 1 90 ? 15.183 -27.732 -8.170 1.00 79.81 90 ASP A N 1
ATOM 690 C CA . ASP A 1 90 ? 14.447 -27.964 -9.418 1.00 79.81 90 ASP A CA 1
ATOM 691 C C . ASP A 1 90 ? 12.932 -28.077 -9.180 1.00 79.81 90 ASP A C 1
ATOM 693 O O . ASP A 1 90 ? 12.142 -27.454 -9.883 1.00 79.81 90 ASP A O 1
ATOM 697 N N . GLU A 1 91 ? 12.522 -28.774 -8.114 1.00 80.19 91 GLU A N 1
ATOM 698 C CA . GLU A 1 91 ? 11.117 -28.845 -7.679 1.00 80.19 91 GLU A CA 1
ATOM 699 C C . GLU A 1 91 ? 10.565 -27.476 -7.263 1.00 80.19 91 GLU A C 1
ATOM 701 O O . GLU A 1 91 ? 9.387 -27.191 -7.461 1.00 80.19 91 GLU A O 1
ATOM 706 N N . PHE A 1 92 ? 11.406 -26.621 -6.676 1.00 80.12 92 PHE A N 1
ATOM 707 C CA . PHE A 1 92 ? 11.022 -25.257 -6.328 1.00 80.12 92 PHE A CA 1
ATOM 708 C C . PHE A 1 92 ? 10.918 -24.356 -7.564 1.00 80.12 92 PHE A C 1
ATOM 710 O O . PHE A 1 92 ? 9.964 -23.59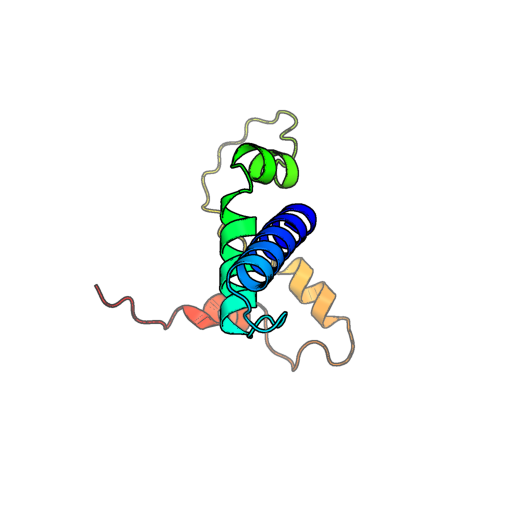1 -7.685 1.00 80.12 92 PHE A O 1
ATOM 717 N N . ALA A 1 93 ? 11.887 -24.442 -8.476 1.00 80.75 93 ALA A N 1
ATOM 718 C CA . ALA A 1 93 ? 11.958 -23.595 -9.663 1.00 80.75 93 ALA A CA 1
ATOM 719 C C . ALA A 1 93 ? 10.844 -23.904 -10.675 1.00 80.75 93 ALA A C 1
ATOM 721 O O . ALA A 1 93 ? 10.337 -22.985 -11.311 1.00 80.75 93 ALA A O 1
ATOM 722 N N . SER A 1 94 ? 10.437 -25.170 -10.776 1.00 77.81 94 SER A N 1
ATOM 723 C CA . SER A 1 94 ? 9.378 -25.636 -11.683 1.00 77.81 94 SER A CA 1
ATOM 724 C C . SER A 1 94 ? 7.974 -25.636 -11.063 1.00 77.81 94 SER A C 1
ATOM 726 O O . SER A 1 94 ? 7.017 -26.087 -11.691 1.00 77.81 94 SER A O 1
ATOM 728 N N . ALA A 1 95 ? 7.806 -25.117 -9.839 1.00 77.88 95 ALA A N 1
ATOM 729 C CA . ALA A 1 95 ? 6.545 -25.205 -9.096 1.00 77.88 95 ALA A CA 1
ATOM 730 C C . ALA A 1 95 ? 5.338 -24.562 -9.812 1.00 77.88 95 ALA A C 1
ATOM 732 O O . ALA A 1 95 ? 4.200 -24.980 -9.592 1.00 77.88 95 ALA A O 1
ATOM 733 N N . ASP A 1 96 ? 5.587 -23.571 -10.671 1.00 71.12 96 ASP A N 1
ATOM 734 C CA . ASP A 1 96 ? 4.561 -22.847 -11.428 1.00 71.12 96 ASP A CA 1
ATOM 735 C C . ASP A 1 96 ? 4.516 -23.233 -12.923 1.00 71.12 96 ASP A C 1
ATOM 737 O O . ASP A 1 96 ? 3.704 -22.681 -13.671 1.00 71.12 96 ASP A O 1
ATOM 741 N N . ASP A 1 97 ? 5.331 -24.196 -13.375 1.00 74.00 97 ASP A N 1
ATOM 742 C CA . ASP A 1 97 ? 5.393 -24.603 -14.792 1.00 74.00 97 ASP A CA 1
ATOM 743 C C . ASP A 1 97 ? 4.074 -25.229 -15.284 1.00 74.00 97 ASP A C 1
ATOM 745 O O . ASP A 1 97 ? 3.718 -25.124 -16.459 1.00 74.00 97 ASP A O 1
ATOM 749 N N . ASP A 1 98 ? 3.303 -25.826 -14.373 1.00 67.06 98 ASP A N 1
ATOM 750 C CA . ASP A 1 98 ? 2.009 -26.448 -14.666 1.00 67.06 98 ASP A CA 1
ATOM 751 C C . ASP A 1 98 ? 0.822 -25.466 -14.610 1.00 67.06 98 ASP A C 1
ATOM 753 O O . ASP A 1 98 ? -0.335 -25.884 -14.739 1.00 67.06 98 ASP A O 1
ATOM 757 N N . VAL A 1 99 ? 1.056 -24.160 -14.419 1.00 66.38 99 VAL A N 1
ATOM 758 C CA . VAL A 1 99 ? -0.021 -23.157 -14.397 1.00 66.38 99 VAL A CA 1
ATOM 759 C C . VAL A 1 99 ? -0.526 -22.915 -15.827 1.00 66.38 99 VAL A C 1
ATOM 761 O O . VAL A 1 99 ? 0.184 -22.326 -16.646 1.00 66.38 99 VAL A O 1
ATOM 764 N N . PRO A 1 100 ? -1.771 -23.305 -16.174 1.00 59.12 100 PRO A N 1
ATOM 765 C CA . PRO A 1 100 ? -2.264 -23.139 -17.532 1.00 59.12 100 PRO A CA 1
ATOM 766 C C . PRO A 1 100 ? -2.438 -21.652 -17.849 1.00 59.12 100 PRO A C 1
ATOM 768 O O . PRO A 1 100 ? -3.271 -20.967 -17.250 1.00 59.12 100 PRO A O 1
ATOM 771 N N . ILE A 1 101 ? -1.695 -21.154 -18.836 1.00 66.06 101 ILE A N 1
ATOM 772 C CA . ILE A 1 101 ? -1.926 -19.833 -19.426 1.00 66.06 101 ILE A CA 1
ATOM 773 C C . ILE A 1 101 ? -3.262 -19.844 -20.179 1.00 66.06 101 ILE A C 1
ATOM 775 O O . ILE A 1 101 ? -3.362 -20.309 -21.314 1.00 66.06 101 ILE A O 1
ATOM 779 N N . MET A 1 102 ? -4.320 -19.357 -19.528 1.00 51.84 102 MET A N 1
ATOM 780 C CA . MET A 1 102 ? -5.607 -19.106 -20.179 1.00 51.84 102 MET A CA 1
ATOM 781 C C . MET A 1 102 ? -5.445 -17.894 -21.108 1.00 51.84 102 MET A C 1
ATOM 783 O O . MET A 1 102 ? -5.299 -16.767 -20.633 1.00 51.84 102 MET A O 1
ATOM 787 N N . GLY A 1 103 ? -5.384 -18.162 -22.416 1.00 50.25 103 GLY A N 1
ATOM 788 C CA . GLY A 1 103 ? -5.314 -17.156 -23.484 1.00 50.25 103 GLY A CA 1
ATOM 789 C C . GLY A 1 103 ? -6.629 -16.440 -23.761 1.00 50.25 103 GLY A C 1
ATOM 790 O O . GLY A 1 103 ? -7.695 -16.941 -23.334 1.00 50.25 103 GLY A O 1
#

pLDDT: mean 75.87, std 14.6, range [37.38, 91.56]

Foldseek 3Di:
DVVQLVVLLVVVQVVCVVVVHDSDADPVSSVVSVVRSVVPQDPVNVCVVPVPPPPDDDDDDDDPPPPDDDQVNVVVQVVDPPSDPPDHPVCVVCVCVPPDDPD

Radius of gyration: 22.06 Å; chains: 1; bounding box: 48×51×39 Å

Secondary structure (DSSP, 8-state):
-HHHHHHHHHHHHHHHHHHT--S---HHHHHHHHHHHHHTS-HHHHHHHH-----S-----------PPPHHHHHHHHTSTTS-SS--HHHHHTTTTT-----